Protein AF-A0A2V5S675-F1 (afdb_monomer)

Sequence (61 aa):
MRTNNRWVIAIAGVFFQIALGAVYAWSVFRVPLSKQFGWSISEVTLTFTISIFMLGIAAFF

Foldseek 3Di:
DPPPVVVVVVVVVVVVVVVVVVLVCLVVCLVVVCVVVVHDSVVSVVVSVVVVVVVVVVVVD

pLDDT: mean 88.09, std 9.93, range [44.25, 95.5]

Solvent-accessible surface area (backbone atoms only — not comparable to full-atom values): 3584 Å² total; per-residue (Å²): 132,87,81,72,62,63,63,58,58,53,52,52,51,51,54,52,52,50,55,54,48,55,63,58,47,45,73,66,45,42,60,60,49,16,66,74,72,70,44,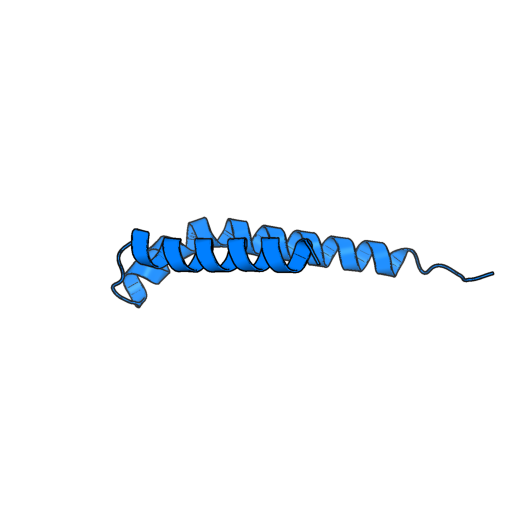53,65,66,60,48,49,47,58,51,52,52,52,52,51,51,50,54,55,64,70,72,110

Radius of gyration: 16.71 Å; Cα contacts (8 Å, |Δi|>4): 13; chains: 1; bounding box: 39×14×47 Å

Mean predicted aligned error: 5.87 Å

Structure (mmCIF, N/CA/C/O backbone):
data_AF-A0A2V5S675-F1
#
_entry.id   AF-A0A2V5S675-F1
#
loop_
_atom_site.group_PDB
_atom_site.id
_atom_site.type_symbol
_atom_site.label_atom_id
_atom_site.label_alt_id
_atom_site.label_comp_id
_atom_site.label_asym_id
_atom_site.label_entity_id
_atom_site.label_seq_id
_atom_site.pdbx_PDB_ins_code
_atom_site.Cartn_x
_atom_site.Cartn_y
_atom_site.Cartn_z
_atom_site.occupancy
_atom_site.B_iso_or_equiv
_atom_site.auth_seq_id
_atom_site.auth_comp_id
_atom_site.auth_asym_id
_atom_site.auth_atom_id
_atom_site.pdbx_PDB_model_num
ATOM 1 N N . MET A 1 1 ? 22.243 -0.617 -33.501 1.00 44.25 1 MET A N 1
ATOM 2 C CA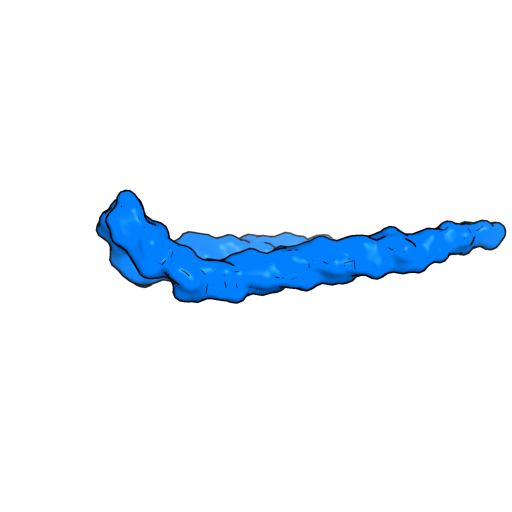 . MET A 1 1 ? 21.521 0.407 -32.713 1.00 44.25 1 MET A CA 1
ATOM 3 C C . MET A 1 1 ? 20.374 -0.296 -31.999 1.00 44.25 1 MET A C 1
ATOM 5 O O . MET A 1 1 ? 19.530 -0.852 -32.685 1.00 44.25 1 MET A O 1
ATOM 9 N N . ARG A 1 2 ? 20.372 -0.382 -30.658 1.00 53.59 2 ARG A N 1
ATOM 10 C CA . ARG A 1 2 ? 19.219 -0.923 -29.909 1.00 53.59 2 ARG A CA 1
ATOM 11 C C . ARG A 1 2 ? 18.040 0.015 -30.170 1.00 53.59 2 ARG A C 1
ATOM 13 O O . ARG A 1 2 ? 18.057 1.146 -29.695 1.00 53.59 2 ARG A O 1
ATOM 20 N N . THR A 1 3 ? 17.044 -0.423 -30.930 1.00 58.81 3 THR A N 1
ATOM 21 C CA . THR A 1 3 ? 15.736 0.234 -30.990 1.00 58.81 3 THR A CA 1
ATOM 22 C C . THR A 1 3 ? 15.111 0.112 -29.609 1.00 58.81 3 THR A C 1
ATOM 24 O O . THR A 1 3 ? 14.465 -0.876 -29.276 1.00 58.81 3 THR A O 1
ATOM 27 N N . ASN A 1 4 ? 15.402 1.095 -28.760 1.00 61.97 4 ASN A N 1
ATOM 28 C CA . ASN A 1 4 ? 14.842 1.200 -27.427 1.00 61.97 4 ASN A CA 1
ATOM 29 C C . ASN A 1 4 ? 13.335 1.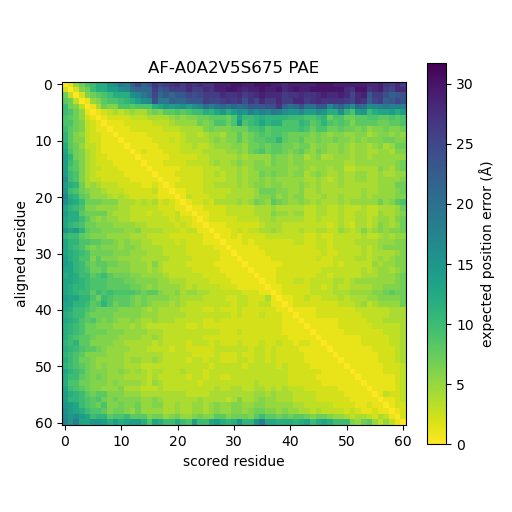398 -27.618 1.00 61.97 4 ASN A C 1
ATOM 31 O O . ASN A 1 4 ? 12.906 2.455 -28.084 1.00 61.97 4 ASN A O 1
ATOM 35 N N . ASN A 1 5 ? 12.541 0.352 -27.384 1.00 74.81 5 ASN A N 1
ATOM 36 C CA . ASN A 1 5 ? 11.102 0.404 -27.592 1.00 74.81 5 ASN A CA 1
ATOM 37 C C . ASN A 1 5 ? 10.500 1.294 -26.497 1.00 74.81 5 ASN A C 1
ATOM 39 O O . ASN A 1 5 ? 10.171 0.826 -25.412 1.00 74.81 5 ASN A O 1
ATOM 43 N N . ARG A 1 6 ? 10.424 2.603 -26.767 1.00 79.69 6 ARG A N 1
ATOM 44 C CA . ARG A 1 6 ? 10.011 3.653 -25.815 1.00 79.69 6 ARG A CA 1
ATOM 45 C C . ARG A 1 6 ? 8.635 3.368 -25.202 1.00 79.69 6 ARG A C 1
ATOM 47 O O . ARG A 1 6 ? 8.363 3.788 -24.081 1.00 79.69 6 ARG A O 1
ATOM 54 N N . TRP A 1 7 ? 7.812 2.588 -25.901 1.00 88.81 7 TRP A N 1
ATOM 55 C CA . TRP A 1 7 ? 6.522 2.099 -25.428 1.00 88.81 7 TRP A CA 1
ATOM 56 C C . TRP A 1 7 ? 6.618 1.191 -24.202 1.00 88.81 7 TRP A C 1
ATOM 58 O O . TRP A 1 7 ? 5.724 1.226 -23.368 1.00 88.81 7 TRP A O 1
ATOM 68 N N . VAL A 1 8 ? 7.709 0.440 -24.031 1.00 86.56 8 VAL A N 1
ATOM 69 C CA . VAL A 1 8 ? 7.917 -0.405 -22.842 1.00 86.56 8 VAL A CA 1
ATOM 70 C C . VAL A 1 8 ? 8.026 0.454 -21.582 1.00 86.56 8 VAL A C 1
ATOM 72 O O . VAL A 1 8 ? 7.423 0.131 -20.563 1.00 86.56 8 VAL A O 1
ATOM 75 N N . ILE A 1 9 ? 8.726 1.590 -21.665 1.00 87.31 9 ILE A N 1
ATOM 76 C CA . ILE A 1 9 ? 8.852 2.540 -20.549 1.00 87.31 9 ILE A CA 1
ATOM 77 C C . ILE A 1 9 ? 7.499 3.201 -20.257 1.00 87.31 9 ILE A C 1
ATOM 79 O O . ILE A 1 9 ? 7.120 3.339 -19.097 1.00 87.31 9 ILE A O 1
ATOM 83 N N . ALA A 1 10 ? 6.742 3.564 -21.299 1.00 90.69 10 ALA A N 1
ATOM 84 C CA . ALA A 1 10 ? 5.406 4.139 -21.140 1.00 90.69 10 ALA A CA 1
ATOM 85 C C . ALA A 1 10 ? 4.440 3.164 -20.446 1.00 90.69 10 ALA A C 1
ATOM 87 O O . ALA A 1 10 ? 3.756 3.541 -19.497 1.00 90.69 10 ALA A O 1
ATOM 88 N N . ILE A 1 11 ? 4.433 1.898 -20.869 1.00 92.06 11 ILE A N 1
ATOM 89 C CA . ILE A 1 11 ? 3.613 0.843 -20.266 1.00 92.06 11 ILE A CA 1
ATOM 90 C C . ILE A 1 11 ? 4.023 0.606 -18.805 1.00 92.06 1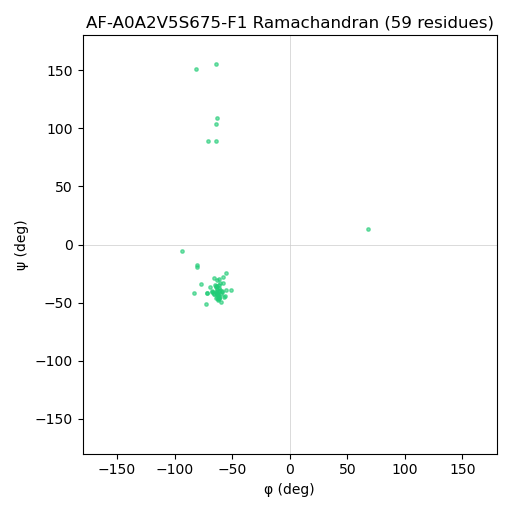1 ILE A C 1
ATOM 92 O O . ILE A 1 11 ? 3.157 0.563 -17.933 1.00 92.06 11 ILE A O 1
ATOM 96 N N . ALA A 1 12 ? 5.324 0.530 -18.510 1.00 90.69 12 ALA A N 1
ATOM 97 C CA . ALA A 1 12 ? 5.815 0.408 -17.136 1.00 90.69 12 ALA A CA 1
ATOM 98 C C . ALA A 1 12 ? 5.359 1.586 -16.251 1.00 90.69 12 ALA A C 1
ATOM 100 O O . ALA A 1 12 ? 4.927 1.377 -15.119 1.00 90.69 12 ALA A O 1
ATOM 101 N N . GLY A 1 13 ? 5.372 2.812 -16.785 1.00 91.69 13 GLY A N 1
ATOM 102 C CA . GLY A 1 13 ? 4.866 3.998 -16.091 1.00 91.69 13 GLY A CA 1
ATOM 103 C C . GLY A 1 13 ? 3.363 3.939 -15.795 1.00 91.69 13 GLY A C 1
ATOM 104 O O . GLY A 1 13 ? 2.937 4.344 -14.714 1.00 91.69 13 GLY A O 1
ATOM 105 N N . VAL A 1 14 ? 2.555 3.392 -16.709 1.00 93.62 14 VAL A N 1
ATOM 106 C CA . VAL A 1 14 ? 1.114 3.178 -16.479 1.00 93.62 14 VAL A CA 1
ATOM 107 C C . VAL A 1 14 ? 0.890 2.172 -15.351 1.00 93.62 14 VAL A C 1
ATOM 109 O O . VAL A 1 14 ? 0.113 2.446 -14.438 1.00 93.62 14 VAL A O 1
ATOM 112 N N . PHE A 1 15 ? 1.605 1.044 -15.358 1.00 92.62 15 PHE A N 1
ATOM 113 C CA . PHE A 1 15 ? 1.511 0.058 -14.278 1.00 92.62 15 PHE A CA 1
ATOM 114 C C . PHE A 1 15 ? 1.915 0.639 -12.920 1.00 92.62 15 PHE A C 1
ATOM 116 O O . PHE A 1 15 ? 1.249 0.376 -11.919 1.00 92.62 15 PHE A O 1
ATOM 123 N N . PHE A 1 16 ? 2.946 1.485 -12.887 1.00 90.12 16 PHE A N 1
ATOM 124 C CA . PHE A 1 16 ? 3.352 2.169 -11.663 1.00 90.12 16 PHE A CA 1
ATOM 125 C C . PHE A 1 16 ? 2.255 3.108 -11.136 1.00 90.12 16 PHE A C 1
ATOM 127 O O . PHE A 1 16 ? 1.943 3.095 -9.947 1.00 90.12 16 PHE A O 1
ATOM 134 N N . GLN A 1 17 ? 1.599 3.872 -12.015 1.00 90.75 17 GLN A N 1
ATOM 135 C CA . GLN A 1 17 ? 0.479 4.732 -11.615 1.00 90.75 17 GLN A CA 1
ATOM 136 C C . GLN A 1 17 ? -0.734 3.941 -11.109 1.00 90.75 17 GLN A C 1
ATOM 138 O O . GLN A 1 17 ? -1.389 4.372 -10.162 1.00 90.75 17 GLN A O 1
ATOM 143 N N . ILE A 1 18 ? -1.010 2.763 -11.676 1.00 90.88 18 ILE A N 1
ATOM 144 C CA . ILE A 1 18 ? -2.066 1.871 -11.174 1.00 90.88 18 ILE A CA 1
ATOM 145 C C . ILE A 1 18 ? -1.741 1.395 -9.751 1.00 90.88 18 ILE A C 1
ATOM 147 O O . ILE A 1 18 ? -2.622 1.400 -8.890 1.00 90.88 18 ILE A O 1
ATOM 151 N N . ALA A 1 19 ? -0.481 1.045 -9.471 1.00 87.44 19 ALA A N 1
ATOM 152 C CA . ALA A 1 19 ? -0.051 0.661 -8.126 1.00 87.44 19 ALA A CA 1
ATOM 153 C C . ALA A 1 19 ? -0.248 1.802 -7.108 1.00 87.44 19 ALA A C 1
ATOM 155 O O . ALA A 1 19 ? -0.746 1.566 -6.008 1.00 87.44 19 ALA A O 1
ATOM 156 N N . LEU A 1 20 ? 0.041 3.052 -7.490 1.00 86.88 20 LEU A N 1
ATOM 157 C CA . LEU A 1 20 ? -0.261 4.230 -6.661 1.00 86.88 20 LEU A CA 1
ATOM 158 C C . LEU A 1 20 ? -1.774 4.421 -6.451 1.00 86.88 20 LEU A C 1
ATOM 160 O O . LEU A 1 20 ? -2.215 4.784 -5.360 1.00 86.88 20 LEU A O 1
ATOM 164 N N . GLY A 1 21 ? -2.586 4.120 -7.466 1.00 87.56 21 GLY A N 1
ATOM 165 C CA . GLY A 1 21 ? -4.045 4.105 -7.350 1.00 87.56 21 GLY A CA 1
ATOM 166 C C . GLY A 1 21 ? -4.556 3.086 -6.325 1.00 87.56 21 GLY A C 1
ATOM 167 O O . GLY A 1 21 ? -5.482 3.388 -5.573 1.00 87.56 21 GLY A O 1
ATOM 168 N N . ALA A 1 22 ? -3.923 1.912 -6.227 1.00 83.62 22 ALA A N 1
ATOM 169 C CA . ALA A 1 22 ? -4.276 0.894 -5.232 1.00 83.62 22 ALA A CA 1
ATOM 170 C C . ALA A 1 22 ? -4.037 1.378 -3.789 1.00 83.62 22 ALA A C 1
ATOM 172 O O . ALA A 1 22 ? -4.843 1.107 -2.898 1.00 83.62 22 ALA A O 1
ATOM 173 N N . VAL A 1 23 ? -2.980 2.167 -3.571 1.00 87.12 23 VAL A N 1
ATOM 174 C CA . VAL A 1 23 ? -2.701 2.821 -2.283 1.00 87.12 23 VAL A CA 1
ATOM 175 C C . VAL A 1 23 ? -3.805 3.820 -1.926 1.00 87.12 23 VAL A C 1
ATOM 177 O O . VAL A 1 23 ? -4.281 3.837 -0.793 1.00 87.12 23 VAL A O 1
ATOM 180 N N . TYR A 1 24 ? -4.277 4.612 -2.893 1.00 87.25 24 TYR A N 1
ATOM 181 C CA . TYR A 1 24 ? -5.384 5.548 -2.676 1.00 87.25 24 TYR A CA 1
ATOM 182 C C . TYR A 1 24 ? -6.717 4.832 -2.402 1.00 87.25 24 TYR A C 1
ATOM 184 O O . TYR A 1 24 ? -7.468 5.227 -1.503 1.00 87.25 24 TYR A O 1
ATOM 192 N N 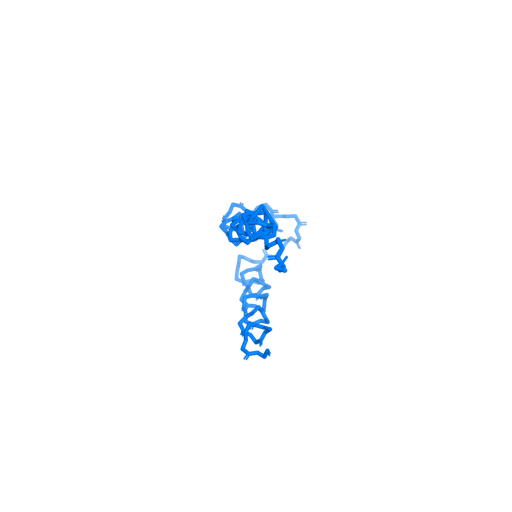. ALA A 1 25 ? -6.989 3.743 -3.127 1.00 89.81 25 ALA A N 1
ATOM 193 C CA . ALA A 1 25 ? -8.199 2.937 -2.974 1.00 89.81 25 ALA A CA 1
ATOM 194 C C . ALA A 1 25 ? -8.365 2.382 -1.549 1.00 89.81 25 ALA A C 1
ATOM 196 O O . ALA A 1 25 ? -9.492 2.224 -1.075 1.00 89.81 25 ALA A O 1
ATOM 197 N N . TRP A 1 26 ? -7.262 2.168 -0.825 1.00 90.06 26 TRP A N 1
ATOM 198 C CA . TRP A 1 26 ? -7.288 1.746 0.575 1.00 90.06 26 TRP A CA 1
ATOM 199 C C . TRP A 1 26 ? -8.184 2.628 1.459 1.00 90.06 26 TRP A C 1
ATOM 201 O O . TRP A 1 26 ? -8.929 2.133 2.309 1.00 90.06 26 TRP A O 1
ATOM 211 N N . SER A 1 27 ? -8.168 3.943 1.223 1.00 87.19 27 SER A N 1
ATOM 212 C CA . SER A 1 27 ? -8.974 4.909 1.977 1.00 87.19 27 SER A CA 1
ATOM 213 C C . SER A 1 27 ? -10.486 4.675 1.842 1.00 87.19 27 SER A C 1
ATOM 215 O O . SER A 1 27 ? -11.229 4.936 2.790 1.00 87.19 27 SER A O 1
ATOM 217 N N . VAL A 1 28 ? -10.928 4.127 0.706 1.00 91.25 28 VAL A N 1
ATOM 218 C CA . VAL A 1 28 ? -12.326 3.776 0.420 1.00 91.25 28 VAL A CA 1
ATOM 219 C C . VAL A 1 28 ? -12.668 2.413 1.020 1.00 91.25 28 VAL A C 1
ATOM 221 O O . VAL A 1 28 ? -13.728 2.248 1.624 1.00 91.25 28 VAL A O 1
ATOM 224 N N . PHE A 1 29 ? -11.756 1.441 0.912 1.00 90.94 29 PHE A N 1
ATOM 225 C CA . PHE A 1 29 ? -12.006 0.064 1.343 1.00 90.94 29 PHE A CA 1
ATOM 226 C C . PHE A 1 29 ? -11.855 -0.174 2.850 1.00 90.94 29 PHE A C 1
ATOM 228 O O . PHE A 1 29 ? -12.409 -1.142 3.365 1.00 90.94 29 PHE A O 1
ATOM 235 N N . ARG A 1 30 ? -11.193 0.712 3.601 1.00 91.31 30 ARG A N 1
ATOM 236 C CA . ARG A 1 30 ? -10.997 0.537 5.056 1.00 91.31 30 ARG A CA 1
ATOM 237 C C . ARG A 1 30 ? -12.293 0.335 5.854 1.00 91.31 30 ARG A C 1
ATOM 239 O O . ARG A 1 30 ? -12.324 -0.485 6.766 1.00 91.31 30 ARG A O 1
ATOM 246 N N . VAL A 1 31 ? -13.368 1.055 5.516 1.00 92.50 31 VAL A N 1
ATOM 247 C CA . VAL A 1 31 ? -14.671 0.949 6.200 1.00 92.50 31 VAL A CA 1
ATOM 248 C C . VAL A 1 31 ? -15.397 -0.358 5.855 1.00 92.50 31 VAL A C 1
ATOM 250 O O . VAL A 1 31 ? -15.804 -1.052 6.787 1.00 92.50 31 VAL A O 1
ATOM 253 N N . PRO A 1 32 ? -15.582 -0.736 4.574 1.00 93.69 32 PRO A N 1
ATOM 254 C CA . PRO A 1 32 ? -16.195 -2.020 4.245 1.00 93.69 32 PRO A CA 1
ATOM 255 C C . PRO A 1 32 ? -15.358 -3.215 4.726 1.00 93.69 32 PRO A C 1
ATOM 257 O O . PRO A 1 32 ? -15.947 -4.168 5.222 1.00 93.69 32 PRO A O 1
ATOM 260 N N . LEU A 1 33 ? -14.020 -3.145 4.693 1.00 92.88 33 LEU A N 1
ATOM 261 C CA . LEU A 1 33 ? -13.143 -4.182 5.259 1.00 92.88 33 LEU A CA 1
ATOM 262 C C . LEU A 1 33 ? -13.342 -4.328 6.772 1.00 92.88 33 LEU A C 1
ATOM 264 O O . LEU A 1 33 ? -13.542 -5.434 7.263 1.00 92.88 33 LEU A O 1
ATOM 268 N N . SER A 1 34 ? -13.360 -3.213 7.508 1.00 94.50 34 SER A N 1
ATOM 269 C CA . SER A 1 34 ? -13.641 -3.209 8.950 1.00 94.50 34 SER A CA 1
ATOM 270 C C . SER A 1 34 ? -14.994 -3.860 9.263 1.00 94.50 34 SER A C 1
ATOM 272 O O . SER A 1 34 ? -15.079 -4.710 10.144 1.00 94.50 34 SER A O 1
ATOM 274 N N . LYS A 1 35 ? -16.040 -3.544 8.488 1.00 94.38 35 LYS A N 1
ATOM 275 C CA . LYS A 1 35 ? -17.372 -4.150 8.652 1.00 94.38 35 LYS A CA 1
ATOM 276 C C . LYS A 1 35 ? -17.410 -5.637 8.298 1.00 94.38 35 LYS A C 1
ATOM 278 O O . LYS A 1 35 ? -18.094 -6.392 8.976 1.00 94.38 35 LYS A O 1
ATOM 283 N N . GLN A 1 36 ? -16.710 -6.048 7.244 1.00 95.50 36 GLN A N 1
ATOM 284 C CA . GLN A 1 36 ? -16.712 -7.430 6.767 1.00 95.50 36 GLN A CA 1
ATOM 285 C C . GLN A 1 36 ? -15.949 -8.368 7.707 1.00 95.50 36 GLN A C 1
ATOM 287 O O . GLN A 1 36 ? -16.406 -9.477 7.964 1.00 95.50 36 GLN A O 1
ATOM 292 N N . PHE A 1 37 ? -14.797 -7.928 8.214 1.00 93.06 37 PHE A N 1
ATOM 293 C CA . PHE A 1 37 ? -13.941 -8.735 9.087 1.00 93.06 37 PHE A CA 1
ATOM 294 C C . PHE A 1 37 ? -14.211 -8.505 10.582 1.00 93.06 37 PHE A C 1
ATOM 296 O O . PHE A 1 37 ? -13.635 -9.194 11.419 1.00 93.06 37 PHE A O 1
ATOM 303 N N . GLY A 1 38 ? -15.077 -7.546 10.932 1.00 92.31 38 GLY A N 1
ATOM 304 C CA . GLY A 1 38 ? -15.359 -7.169 12.321 1.00 92.31 38 GLY A CA 1
ATOM 305 C C . GLY A 1 38 ? -14.181 -6.488 13.026 1.00 92.31 38 GLY A C 1
ATOM 306 O O . GLY A 1 38 ? -14.184 -6.366 14.247 1.00 92.31 38 GLY A O 1
ATOM 307 N N . TRP A 1 39 ? -13.164 -6.066 12.273 1.00 94.81 39 TRP A N 1
ATOM 308 C CA . TRP A 1 39 ? -11.959 -5.427 12.795 1.00 94.81 39 TRP A CA 1
ATOM 309 C C . TRP A 1 39 ? -12.187 -3.945 13.056 1.00 94.81 39 TRP A C 1
ATOM 311 O O . TRP A 1 39 ? -12.947 -3.278 12.349 1.00 94.81 39 TRP A O 1
ATOM 321 N N . SER A 1 40 ? -11.467 -3.390 14.024 1.00 93.06 40 SER A N 1
ATOM 322 C CA . SER A 1 40 ? -11.371 -1.947 14.195 1.00 93.06 40 SER A CA 1
ATOM 323 C C . SER A 1 40 ? -10.678 -1.303 12.990 1.00 93.06 40 SER A C 1
ATOM 325 O O . SER A 1 40 ? -9.862 -1.903 12.286 1.00 93.06 40 SER A O 1
ATOM 327 N N . ILE A 1 41 ? -10.965 -0.023 12.761 1.00 90.25 41 ILE A N 1
ATOM 328 C CA . ILE A 1 41 ? -10.312 0.752 11.699 1.00 90.25 41 ILE A CA 1
ATOM 329 C C . ILE A 1 41 ? -8.785 0.774 11.878 1.00 90.25 41 ILE A C 1
ATOM 331 O O . ILE A 1 41 ? -8.057 0.790 10.883 1.00 90.25 41 ILE A O 1
ATOM 335 N N . SER A 1 42 ? -8.297 0.770 13.121 1.00 92.75 42 SER A N 1
ATOM 336 C CA . SER A 1 42 ? -6.865 0.749 13.432 1.00 92.75 42 SER A CA 1
ATOM 337 C C . SER A 1 42 ? -6.204 -0.558 12.996 1.00 92.75 42 SER A C 1
ATOM 339 O O . SER A 1 42 ? -5.144 -0.515 12.381 1.00 92.75 42 SER A O 1
ATOM 341 N N . GLU A 1 43 ? -6.847 -1.705 13.233 1.00 93.62 43 GLU A N 1
ATOM 342 C CA . GLU A 1 43 ? -6.349 -3.022 12.802 1.00 93.62 43 GLU A CA 1
ATOM 343 C C . GLU A 1 43 ? -6.320 -3.143 11.279 1.00 93.62 43 GLU A C 1
ATOM 345 O O . GLU A 1 43 ? -5.326 -3.584 10.706 1.00 93.62 43 GLU A O 1
ATOM 350 N N . VAL A 1 44 ? -7.364 -2.660 10.599 1.00 93.44 44 VAL A N 1
ATOM 351 C CA . VAL A 1 44 ? -7.353 -2.577 9.134 1.00 93.44 44 VAL A CA 1
ATOM 352 C C . VAL A 1 44 ? -6.200 -1.679 8.682 1.00 93.44 44 VAL A C 1
ATOM 354 O O . VAL A 1 44 ? -5.374 -2.094 7.878 1.00 93.44 44 VAL A O 1
ATOM 357 N N . THR A 1 45 ? -6.051 -0.483 9.250 1.00 92.25 45 THR A N 1
ATOM 358 C CA . THR A 1 45 ? -4.973 0.452 8.876 1.00 92.25 45 THR A CA 1
ATOM 359 C C . THR A 1 45 ? -3.575 -0.130 9.117 1.00 92.25 45 THR A 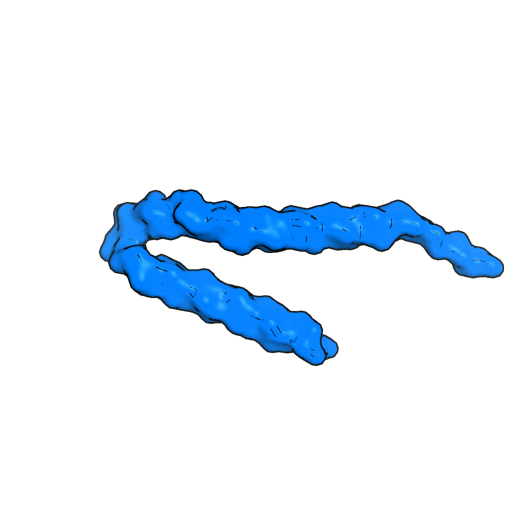C 1
ATOM 361 O O . THR A 1 45 ? -2.674 0.117 8.319 1.00 92.25 45 THR A O 1
ATOM 364 N N . LEU A 1 46 ? -3.395 -0.961 10.146 1.00 94.62 46 LEU A N 1
ATOM 365 C CA . LEU A 1 46 ? -2.128 -1.636 10.423 1.00 94.62 46 LEU A CA 1
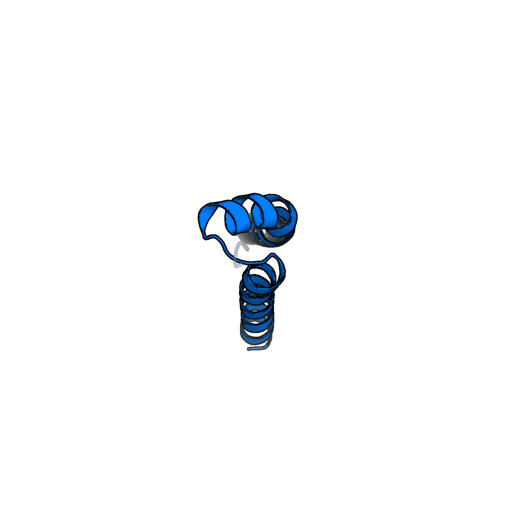ATOM 366 C C . LEU A 1 46 ? -1.673 -2.520 9.251 1.00 94.62 46 LEU A C 1
ATOM 368 O O . LEU A 1 46 ? -0.498 -2.491 8.889 1.00 94.62 46 LEU A O 1
ATOM 372 N N . THR A 1 47 ? -2.591 -3.251 8.608 1.00 92.75 47 THR A N 1
ATOM 373 C CA . THR A 1 47 ? -2.251 -4.086 7.437 1.00 92.75 47 THR A CA 1
ATOM 374 C C . THR A 1 47 ? -1.716 -3.264 6.261 1.00 92.75 47 THR A C 1
ATOM 376 O O . THR A 1 47 ? -0.781 -3.678 5.569 1.00 92.75 47 THR A O 1
ATOM 379 N N . PHE A 1 48 ? -2.238 -2.053 6.075 1.00 91.50 48 PHE A N 1
ATOM 380 C CA . PHE A 1 48 ? -1.748 -1.119 5.068 1.00 91.50 48 PHE A CA 1
ATOM 381 C C . PHE A 1 48 ? -0.390 -0.530 5.420 1.00 91.50 48 PHE A C 1
ATOM 383 O O . PHE A 1 48 ? 0.483 -0.469 4.557 1.00 91.50 48 PHE A O 1
ATOM 390 N N . THR A 1 49 ? -0.173 -0.170 6.685 1.00 93.75 49 THR A N 1
ATOM 391 C CA . THR A 1 49 ? 1.138 0.283 7.162 1.00 93.75 49 THR A CA 1
ATOM 392 C C . THR A 1 49 ? 2.213 -0.767 6.894 1.00 93.75 49 THR A C 1
ATOM 394 O O . THR A 1 49 ? 3.271 -0.432 6.367 1.00 93.75 49 THR A O 1
ATOM 397 N N . ILE A 1 50 ? 1.928 -2.042 7.182 1.00 95.19 50 ILE A N 1
ATOM 398 C CA . ILE A 1 50 ? 2.845 -3.153 6.889 1.00 95.19 50 ILE A CA 1
ATOM 399 C C . ILE A 1 50 ? 3.103 -3.254 5.380 1.00 95.19 50 ILE A C 1
ATOM 401 O O . ILE A 1 50 ? 4.252 -3.372 4.962 1.00 95.19 50 ILE A O 1
ATOM 405 N N . SER A 1 51 ? 2.058 -3.149 4.556 1.00 92.62 51 SER A N 1
ATOM 406 C CA . SER A 1 51 ? 2.178 -3.233 3.094 1.00 92.62 51 SER A CA 1
ATOM 407 C C . SER A 1 51 ? 3.057 -2.119 2.507 1.00 92.62 51 SER A C 1
ATOM 409 O O . SER A 1 51 ? 3.948 -2.398 1.708 1.00 92.62 51 SER A O 1
ATOM 411 N N . ILE A 1 52 ? 2.860 -0.863 2.926 1.0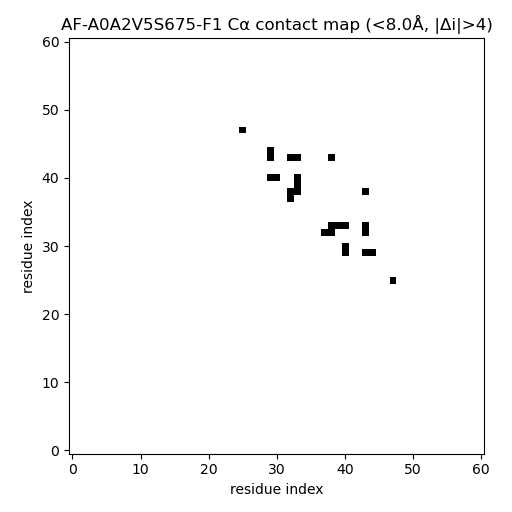0 91.00 52 ILE A N 1
ATOM 412 C CA . ILE A 1 52 ? 3.676 0.278 2.470 1.00 91.00 52 ILE A CA 1
ATOM 413 C C . ILE A 1 52 ? 5.104 0.203 3.012 1.00 91.00 52 ILE A C 1
ATOM 415 O O . ILE A 1 52 ? 6.049 0.537 2.300 1.00 91.00 52 ILE A O 1
ATOM 419 N N . PHE A 1 53 ? 5.285 -0.266 4.244 1.00 94.12 53 PHE A N 1
ATOM 420 C CA . PHE A 1 53 ? 6.612 -0.490 4.805 1.00 94.12 53 PHE A CA 1
ATOM 421 C C . PHE A 1 53 ? 7.395 -1.532 3.992 1.00 94.12 53 PHE A C 1
ATOM 423 O O . PHE A 1 53 ? 8.535 -1.277 3.609 1.00 94.12 53 PHE A O 1
ATOM 430 N N . MET A 1 54 ? 6.765 -2.660 3.643 1.00 93.69 54 MET A N 1
ATOM 431 C CA . MET A 1 54 ? 7.364 -3.676 2.770 1.00 93.69 54 MET A CA 1
ATOM 432 C C . MET A 1 54 ? 7.648 -3.140 1.365 1.00 93.69 54 MET A C 1
ATOM 434 O O . MET A 1 54 ? 8.704 -3.434 0.812 1.00 93.69 54 MET A O 1
ATOM 438 N N . LEU A 1 55 ? 6.753 -2.323 0.799 1.00 90.19 55 LEU A N 1
ATOM 439 C CA . LEU A 1 55 ? 6.993 -1.649 -0.480 1.00 90.19 55 LEU A CA 1
ATOM 440 C C . LEU A 1 55 ? 8.225 -0.735 -0.408 1.00 90.19 55 LEU A C 1
ATOM 442 O O . LEU A 1 55 ? 9.040 -0.741 -1.325 1.00 90.19 55 LEU A O 1
ATOM 446 N N . GLY A 1 56 ? 8.382 0.020 0.682 1.00 91.19 56 GLY A N 1
ATOM 447 C CA . GLY A 1 56 ? 9.552 0.866 0.915 1.00 91.19 56 GLY A CA 1
ATOM 448 C C . GLY A 1 56 ? 10.849 0.063 1.013 1.00 91.19 56 GLY A C 1
ATOM 449 O O . GLY A 1 56 ? 11.844 0.442 0.402 1.00 91.19 56 GLY A O 1
ATOM 450 N N . ILE A 1 57 ? 10.827 -1.076 1.713 1.00 94.50 57 ILE A N 1
ATOM 451 C CA . ILE A 1 57 ? 11.968 -2.003 1.761 1.00 94.50 57 ILE A CA 1
ATOM 452 C C . ILE A 1 57 ? 12.277 -2.552 0.364 1.00 94.50 57 ILE A C 1
ATOM 454 O O . ILE A 1 57 ? 13.432 -2.548 -0.046 1.00 94.50 57 ILE A O 1
ATOM 458 N N . ALA A 1 58 ? 11.262 -2.993 -0.379 1.00 90.56 58 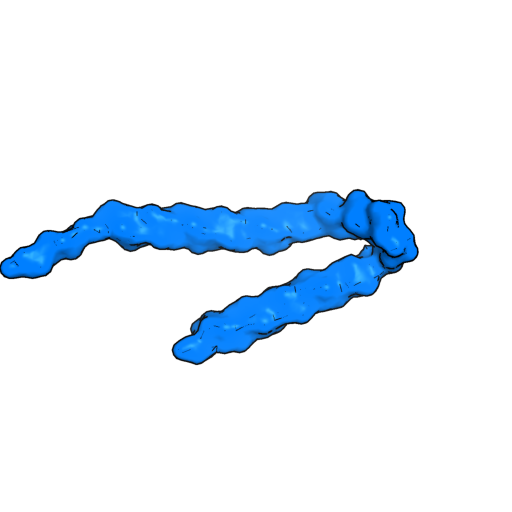ALA A N 1
ATOM 459 C CA . ALA A 1 58 ? 11.432 -3.543 -1.721 1.00 90.56 58 ALA A CA 1
ATOM 460 C C . ALA A 1 58 ? 11.934 -2.508 -2.740 1.00 90.56 58 ALA A C 1
ATOM 462 O O . ALA A 1 58 ? 12.588 -2.887 -3.698 1.00 90.56 58 ALA A O 1
ATOM 463 N N . ALA A 1 59 ? 11.626 -1.223 -2.551 1.00 87.88 59 ALA A N 1
ATOM 464 C CA . ALA A 1 59 ? 12.112 -0.143 -3.408 1.00 87.88 59 ALA A CA 1
ATOM 465 C C . ALA A 1 59 ? 13.547 0.304 -3.075 1.00 87.88 59 ALA A C 1
ATOM 467 O O . ALA A 1 59 ? 14.174 0.980 -3.889 1.00 87.88 59 ALA A O 1
ATOM 468 N N . PHE A 1 60 ? 14.042 -0.007 -1.874 1.00 87.94 60 PHE A N 1
ATOM 469 C CA . PHE A 1 60 ? 15.399 0.341 -1.449 1.00 87.94 60 PHE A CA 1
ATOM 470 C C . PHE A 1 60 ? 16.471 -0.576 -2.060 1.00 87.94 60 PHE A C 1
ATOM 472 O O . PHE A 1 60 ? 17.583 -0.111 -2.312 1.00 87.94 60 PHE A O 1
ATOM 479 N N . PHE A 1 61 ? 16.146 -1.853 -2.270 1.00 73.94 61 PHE A N 1
ATOM 480 C CA . PHE A 1 61 ? 17.037 -2.868 -2.844 1.00 73.94 61 PHE A CA 1
ATOM 481 C C . PHE A 1 61 ? 16.815 -3.037 -4.350 1.00 73.94 61 PHE A C 1
ATOM 483 O O . PHE A 1 61 ? 17.816 -3.322 -5.047 1.00 73.94 61 PHE A O 1
#

Secondary structure (DSSP, 8-state):
-----HHHHHHHHHHHHHHHHHHHHHHHHHHHHHHHHT--HHHHHHHHHHHHHHHHHHHH-